Protein AF-A0A1F2SHW9-F1 (afdb_monomer_lite)

Secondary structure (DSSP, 8-state):
---PPP----------HHHHHHHTT--------GGGSHHHHHHHHHHHHHHHHHHHHHTT-EEEE-GGGTSSSSEEEE-TTT--B-

Foldseek 3Di:
DDDDDADDPDDDDDDDPLNVPVPVDDPPPNPCDLCNDPNSVVVVVVVVVVVVCVVLVVVVWDKDACCVVPPVDGIWIHHPPPRDTD

Radius of gyration: 16.61 Å; chains: 1; bounding box: 39×37×38 Å

Sequence (86 aa):
MSSQPPVVMGAALVIPQGFISARLSRPAVVASGLASTPEGRRRIEELALKAVMDAERALGFDPRDVSGDNLGYDIESRVPGTGRLG

Structure (mmCIF, N/CA/C/O backbone):
data_AF-A0A1F2SHW9-F1
#
_entry.id   AF-A0A1F2SHW9-F1
#
loop_
_atom_site.group_PDB
_atom_site.id
_atom_site.type_symbol
_atom_site.label_atom_id
_atom_site.label_alt_id
_atom_site.label_comp_id
_atom_site.label_asym_id
_atom_site.label_entity_id
_atom_site.label_seq_id
_atom_site.pdbx_PDB_ins_code
_atom_site.Cartn_x
_atom_site.Cartn_y
_atom_site.Cartn_z
_atom_site.occupancy
_atom_site.B_iso_or_equiv
_atom_site.auth_seq_id
_atom_site.auth_comp_id
_atom_site.auth_asym_id
_atom_site.auth_atom_id
_atom_site.pdbx_PDB_model_num
ATOM 1 N N . MET A 1 1 ? -6.323 22.662 17.751 1.00 38.66 1 MET A N 1
ATOM 2 C CA . MET A 1 1 ? -6.610 21.294 17.279 1.00 38.66 1 MET A CA 1
ATOM 3 C C . MET A 1 1 ? -5.350 20.476 17.490 1.00 38.66 1 MET A C 1
ATOM 5 O O . MET A 1 1 ? -4.364 20.743 16.821 1.00 38.66 1 MET A O 1
ATOM 9 N N . SER A 1 2 ? -5.333 19.612 18.506 1.00 43.41 2 SER A N 1
ATOM 10 C CA . SER A 1 2 ? -4.173 18.768 18.817 1.00 43.41 2 SER A CA 1
ATOM 11 C C . SER A 1 2 ? -4.227 17.532 17.921 1.00 43.41 2 SER A C 1
ATOM 13 O O . SER A 1 2 ? -5.193 16.776 17.996 1.00 43.41 2 SER A O 1
ATOM 15 N N . SER A 1 3 ? -3.245 17.371 17.037 1.00 49.91 3 SER A N 1
ATOM 16 C CA . SER A 1 3 ? -3.068 16.178 16.209 1.00 49.91 3 SER A CA 1
ATOM 17 C C . SER A 1 3 ? -2.639 15.024 17.111 1.00 49.91 3 SER A C 1
ATOM 19 O O . SER A 1 3 ? -1.502 14.993 17.586 1.00 49.91 3 SER A O 1
ATOM 21 N N . GLN A 1 4 ? -3.555 14.099 17.397 1.00 56.47 4 GLN A N 1
ATOM 22 C CA . GLN A 1 4 ? -3.177 12.839 18.029 1.00 56.47 4 GLN A CA 1
ATOM 23 C C . GLN A 1 4 ? -2.219 12.083 17.094 1.00 56.47 4 GLN A C 1
ATOM 25 O O . GLN A 1 4 ? -2.429 12.115 15.880 1.00 56.47 4 GLN A O 1
ATOM 30 N N . PRO A 1 5 ? -1.169 11.432 17.628 1.00 56.38 5 PRO A N 1
ATOM 31 C CA . PRO A 1 5 ? -0.300 10.593 16.815 1.00 56.38 5 PRO A CA 1
ATOM 32 C C . PRO A 1 5 ? -1.140 9.507 16.123 1.00 56.38 5 PRO A C 1
ATOM 34 O O . PRO A 1 5 ? -2.004 8.929 16.793 1.00 56.38 5 PRO A O 1
ATOM 37 N N . PRO A 1 6 ? -0.920 9.238 14.824 1.00 58.34 6 PRO A N 1
ATOM 38 C CA . PRO A 1 6 ? -1.672 8.220 14.094 1.00 58.34 6 PRO A CA 1
ATOM 39 C C . PRO A 1 6 ? -1.489 6.845 14.747 1.00 58.34 6 PRO A C 1
ATOM 41 O O . PRO A 1 6 ? -0.411 6.527 15.264 1.00 58.34 6 PRO A O 1
ATOM 44 N N . VAL A 1 7 ? -2.548 6.034 14.751 1.00 65.44 7 VAL A N 1
ATOM 45 C CA . VAL A 1 7 ? -2.540 4.697 15.352 1.00 65.44 7 VAL A CA 1
ATOM 46 C C . VAL A 1 7 ? -2.461 3.684 14.221 1.00 65.44 7 VAL A C 1
ATOM 48 O O . VAL A 1 7 ? -3.474 3.226 13.707 1.00 65.44 7 VAL A O 1
ATOM 51 N N . VAL A 1 8 ? -1.235 3.291 13.868 1.00 65.06 8 VAL A N 1
ATOM 52 C CA . VAL A 1 8 ? -0.988 2.320 12.793 1.00 65.06 8 VAL A CA 1
ATOM 53 C C . VAL A 1 8 ? -1.623 0.971 13.145 1.00 65.06 8 VAL A C 1
ATOM 55 O O . VAL A 1 8 ? -1.090 0.209 13.952 1.00 65.06 8 VAL A O 1
ATOM 58 N N . MET A 1 9 ? -2.769 0.675 12.532 1.00 69.50 9 MET A N 1
ATOM 59 C CA . MET A 1 9 ? -3.496 -0.590 12.709 1.00 69.50 9 MET A CA 1
ATOM 60 C C . MET A 1 9 ? -2.933 -1.715 11.823 1.00 69.50 9 MET A C 1
ATOM 62 O O . MET A 1 9 ? -3.109 -2.891 12.134 1.00 69.50 9 MET A O 1
ATOM 66 N N . GLY A 1 10 ? -2.208 -1.369 10.755 1.00 64.94 10 GLY A N 1
ATOM 67 C CA . GLY A 1 10 ? -1.563 -2.318 9.850 1.00 64.94 10 GLY A CA 1
ATOM 68 C C . GLY A 1 10 ? -0.603 -1.632 8.877 1.00 64.94 10 GLY A C 1
ATOM 69 O O . GLY A 1 10 ? -0.683 -0.427 8.659 1.00 64.94 10 GLY A O 1
ATOM 70 N N . ALA A 1 11 ? 0.324 -2.401 8.303 1.00 72.50 11 ALA A N 1
ATOM 71 C CA . ALA A 1 11 ? 1.251 -1.935 7.274 1.00 72.50 11 ALA A CA 1
ATOM 72 C C . ALA A 1 11 ? 1.437 -3.017 6.203 1.00 72.50 11 ALA A C 1
ATOM 74 O O . ALA A 1 11 ? 1.475 -4.208 6.518 1.00 72.50 11 ALA A O 1
ATOM 75 N N . ALA A 1 12 ? 1.589 -2.606 4.943 1.00 75.94 12 ALA A N 1
ATOM 76 C CA . ALA A 1 12 ? 1.870 -3.500 3.825 1.00 75.94 12 ALA A CA 1
ATOM 77 C C . ALA A 1 12 ? 3.058 -2.983 3.005 1.00 75.94 12 ALA A C 1
ATOM 79 O O . ALA A 1 12 ? 3.150 -1.795 2.708 1.00 75.94 12 ALA A O 1
ATOM 80 N N . LEU A 1 13 ? 3.957 -3.890 2.615 1.00 78.94 13 LEU A N 1
ATOM 81 C CA . LEU A 1 13 ? 5.057 -3.612 1.692 1.00 78.94 13 LEU A CA 1
ATOM 82 C C . LEU A 1 13 ? 4.782 -4.323 0.366 1.00 78.94 13 LEU A C 1
ATOM 84 O O . LEU A 1 13 ? 4.816 -5.551 0.296 1.00 78.94 13 LEU A O 1
ATOM 88 N N . VAL A 1 14 ? 4.531 -3.554 -0.693 1.00 78.81 14 VAL A N 1
ATOM 89 C CA . VAL A 1 14 ? 4.284 -4.091 -2.037 1.00 78.81 14 VAL A CA 1
ATOM 90 C C . VAL A 1 14 ? 5.574 -4.032 -2.850 1.00 78.81 14 VAL A C 1
ATOM 92 O O . VAL A 1 14 ? 6.104 -2.956 -3.114 1.00 78.81 14 VAL A O 1
ATOM 95 N N . ILE A 1 15 ? 6.081 -5.195 -3.270 1.00 79.19 15 ILE A N 1
ATOM 96 C CA . ILE A 1 15 ? 7.280 -5.301 -4.112 1.00 79.19 15 ILE A CA 1
ATOM 97 C C . ILE A 1 15 ? 6.885 -5.888 -5.473 1.00 79.19 15 ILE A C 1
ATOM 99 O O . ILE A 1 15 ? 6.409 -7.024 -5.525 1.00 79.19 15 ILE A O 1
ATOM 103 N N . PRO A 1 16 ? 7.108 -5.175 -6.594 1.00 79.06 16 PRO A N 1
ATOM 104 C CA . PRO A 1 16 ? 6.825 -5.711 -7.921 1.00 79.06 16 PRO A CA 1
ATOM 105 C C . PRO A 1 16 ? 7.621 -6.992 -8.208 1.00 79.06 16 PRO A C 1
ATOM 107 O O . PRO A 1 16 ? 8.833 -7.044 -7.998 1.00 79.06 16 PRO A O 1
ATOM 110 N N . G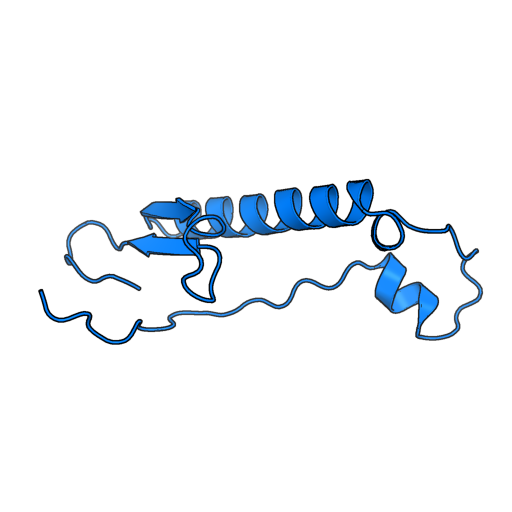LN A 1 17 ? 6.982 -8.010 -8.790 1.00 77.19 17 GLN A N 1
ATOM 111 C CA . GLN A 1 17 ? 7.657 -9.271 -9.133 1.00 77.19 17 GLN A CA 1
ATOM 112 C C . GLN A 1 17 ? 8.849 -9.063 -10.085 1.00 77.19 17 GLN A C 1
ATOM 114 O O . GLN A 1 17 ? 9.874 -9.736 -9.953 1.00 77.19 17 GLN A O 1
ATOM 119 N N . GLY A 1 18 ? 8.759 -8.100 -11.010 1.00 74.12 18 GLY A N 1
ATOM 120 C CA . GLY A 1 18 ? 9.868 -7.740 -11.901 1.00 74.12 18 GLY A CA 1
ATOM 121 C C . GLY A 1 18 ? 11.085 -7.180 -11.153 1.00 74.12 18 GLY A C 1
ATOM 122 O O . GLY A 1 18 ? 12.216 -7.438 -11.551 1.00 74.12 18 GLY A O 1
ATOM 123 N N . PHE A 1 19 ? 10.868 -6.497 -10.024 1.00 75.00 19 PHE A N 1
ATOM 124 C CA . PHE A 1 19 ? 11.940 -5.985 -9.168 1.00 75.00 19 PHE A CA 1
ATOM 125 C C . PHE A 1 19 ? 12.676 -7.120 -8.446 1.00 75.00 19 PHE A C 1
ATOM 127 O O . PHE A 1 19 ? 13.904 -7.146 -8.423 1.00 75.00 19 PHE A O 1
ATOM 134 N N . ILE A 1 20 ? 11.932 -8.096 -7.915 1.00 77.38 20 ILE A N 1
ATOM 135 C CA . ILE A 1 20 ? 12.506 -9.305 -7.301 1.00 77.38 20 ILE A CA 1
ATOM 136 C C . ILE A 1 20 ? 13.296 -10.102 -8.349 1.00 77.38 20 ILE A C 1
ATOM 138 O O . ILE A 1 20 ? 14.434 -10.504 -8.108 1.00 77.38 20 ILE A O 1
ATOM 142 N N . SER A 1 21 ? 12.709 -10.276 -9.535 1.00 71.62 21 SER A N 1
ATOM 143 C CA . SER A 1 21 ? 13.296 -11.050 -10.636 1.00 71.62 21 SER A CA 1
ATOM 144 C C . SER A 1 21 ? 14.609 -10.442 -11.144 1.00 71.62 21 SER A C 1
ATOM 146 O O . SER A 1 21 ? 15.553 -11.181 -11.408 1.00 71.62 21 SER A O 1
ATOM 148 N N . ALA A 1 22 ? 14.701 -9.110 -11.214 1.00 67.12 22 ALA A N 1
ATOM 149 C CA . ALA A 1 22 ? 15.913 -8.398 -11.621 1.00 67.12 22 ALA A CA 1
ATOM 150 C C . ALA A 1 22 ? 17.048 -8.457 -10.580 1.00 67.12 22 ALA A C 1
ATOM 152 O O . ALA A 1 22 ? 18.216 -8.350 -10.946 1.00 67.12 22 ALA A O 1
ATOM 153 N N . ARG A 1 23 ? 16.726 -8.610 -9.286 1.00 68.69 23 ARG A N 1
ATOM 154 C CA . ARG A 1 23 ? 17.699 -8.515 -8.179 1.00 68.69 23 ARG A CA 1
ATOM 155 C C . ARG A 1 23 ? 18.207 -9.870 -7.674 1.00 68.69 23 ARG A C 1
ATOM 157 O O . ARG A 1 23 ? 19.270 -9.916 -7.066 1.00 68.69 23 ARG A O 1
ATOM 164 N N . LEU A 1 24 ? 17.470 -10.957 -7.926 1.00 68.50 24 LEU A N 1
ATOM 165 C CA . LEU A 1 24 ? 17.802 -12.319 -7.474 1.00 68.50 24 LEU A CA 1
ATOM 166 C C . LEU A 1 24 ? 18.434 -13.220 -8.554 1.00 68.50 24 LEU A C 1
ATOM 168 O O . LEU A 1 24 ? 18.541 -14.425 -8.346 1.00 68.50 24 LEU A O 1
ATOM 172 N N . SER A 1 25 ? 18.872 -12.666 -9.689 1.00 52.97 25 SER A N 1
ATOM 173 C CA . SER A 1 25 ? 19.653 -13.381 -10.716 1.00 52.97 25 SER A CA 1
ATOM 174 C C . SER A 1 25 ? 19.072 -14.740 -11.130 1.00 52.97 25 SER A C 1
ATOM 176 O O . SER A 1 25 ? 19.780 -15.742 -11.212 1.00 52.97 25 SER A O 1
ATOM 178 N N . ARG A 1 26 ? 17.776 -14.785 -11.450 1.00 51.44 26 ARG A N 1
ATOM 179 C CA . ARG A 1 26 ? 17.283 -15.764 -12.426 1.00 51.44 26 ARG A CA 1
ATOM 180 C C . ARG A 1 26 ? 17.341 -15.054 -13.777 1.00 51.44 26 ARG A C 1
ATOM 182 O O . ARG A 1 26 ? 16.909 -13.905 -13.820 1.00 51.44 26 ARG A O 1
ATOM 189 N N . PRO A 1 27 ? 17.852 -15.660 -14.863 1.00 46.59 27 PRO A N 1
ATOM 190 C CA . PRO A 1 27 ? 17.868 -15.030 -16.179 1.00 46.59 27 PRO A CA 1
ATOM 191 C C . PRO A 1 27 ? 16.441 -15.002 -16.746 1.00 46.59 27 PRO A C 1
ATOM 193 O O . PRO A 1 27 ? 16.119 -15.654 -17.731 1.00 46.59 27 PRO A O 1
ATOM 196 N N . ALA A 1 28 ? 15.541 -14.286 -16.081 1.00 48.72 28 ALA A N 1
ATOM 197 C CA . ALA A 1 28 ? 14.377 -13.734 -16.721 1.00 48.72 28 ALA A CA 1
ATOM 198 C C . ALA A 1 28 ? 14.896 -12.489 -17.420 1.00 48.72 28 ALA A C 1
ATOM 200 O O . ALA A 1 28 ? 15.459 -11.608 -16.770 1.00 48.72 28 ALA A O 1
ATOM 201 N N . VAL A 1 29 ? 14.773 -12.491 -18.748 1.00 50.38 29 VAL A N 1
ATOM 202 C CA . VAL A 1 29 ? 14.906 -11.328 -19.624 1.00 50.38 29 VAL A CA 1
ATOM 203 C C . VAL A 1 29 ? 14.620 -10.078 -18.807 1.00 50.38 29 VAL A C 1
ATOM 205 O O . VAL A 1 29 ? 13.511 -9.926 -18.292 1.00 50.38 29 VAL A O 1
ATOM 208 N N . VAL A 1 30 ? 15.644 -9.242 -18.630 1.00 49.75 30 VAL A N 1
ATOM 209 C CA . VAL A 1 30 ? 15.506 -7.899 -18.075 1.00 49.75 30 VAL A CA 1
ATOM 210 C C . VAL A 1 30 ? 14.627 -7.113 -19.040 1.00 49.75 30 VAL A C 1
ATOM 212 O O . VAL A 1 30 ? 15.086 -6.306 -19.840 1.00 49.75 30 VAL A O 1
ATOM 215 N N . ALA A 1 31 ? 13.325 -7.389 -19.010 1.00 52.97 31 ALA A N 1
ATOM 216 C CA . ALA A 1 31 ? 12.347 -6.425 -19.425 1.00 52.97 31 ALA A CA 1
ATOM 217 C C . ALA A 1 31 ? 12.671 -5.227 -18.546 1.00 52.97 31 ALA A C 1
ATOM 219 O O . ALA A 1 31 ? 12.592 -5.327 -17.320 1.00 52.97 31 ALA A O 1
ATOM 220 N N . SER A 1 32 ? 13.143 -4.152 -19.169 1.00 55.53 32 SER A N 1
ATOM 221 C CA . SER A 1 32 ? 13.103 -2.814 -18.600 1.00 55.53 32 SER A CA 1
ATOM 222 C C . SER A 1 32 ? 11.656 -2.606 -18.146 1.00 55.53 32 SER A C 1
ATOM 224 O O . SER A 1 32 ? 10.768 -2.329 -18.950 1.00 55.53 32 SER A O 1
ATOM 226 N N . GLY A 1 33 ? 11.380 -3.017 -16.909 1.00 58.25 33 GLY A N 1
ATOM 227 C CA . GLY A 1 33 ? 10.038 -3.327 -16.440 1.00 58.25 33 GLY A CA 1
ATOM 228 C C . GLY A 1 33 ? 9.317 -2.031 -16.134 1.00 58.25 33 GLY A C 1
ATOM 229 O O . GLY A 1 33 ? 9.967 -1.008 -15.959 1.00 58.25 33 GLY A O 1
ATOM 230 N N . LEU A 1 34 ? 7.988 -2.053 -16.009 1.00 58.81 34 LEU A N 1
ATOM 231 C CA . LEU A 1 34 ? 7.206 -0.863 -15.637 1.00 58.81 34 LEU A CA 1
ATOM 232 C C . LEU A 1 34 ? 7.843 -0.059 -14.474 1.00 58.81 34 LEU A C 1
ATOM 234 O O . LEU A 1 34 ? 7.849 1.161 -14.499 1.00 58.81 34 LEU A O 1
ATOM 238 N N . ALA A 1 35 ? 8.484 -0.707 -13.501 1.00 63.03 35 ALA A N 1
ATOM 239 C CA . ALA A 1 35 ? 9.167 -0.021 -12.396 1.00 63.03 35 ALA A CA 1
ATOM 240 C C . ALA 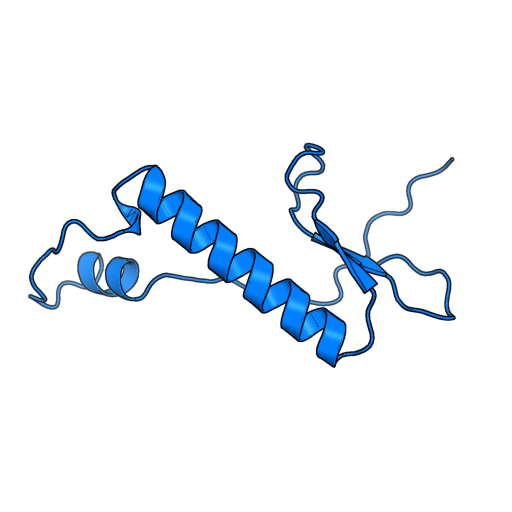A 1 35 ? 10.396 0.837 -12.793 1.00 63.03 35 ALA A C 1
ATOM 242 O O . ALA A 1 35 ? 10.872 1.633 -11.985 1.00 63.03 35 ALA A O 1
ATOM 243 N N . SER A 1 36 ? 10.940 0.673 -13.998 1.00 67.38 36 SER A N 1
ATOM 244 C CA . SER A 1 36 ? 12.135 1.368 -14.492 1.00 67.38 36 SER A CA 1
ATOM 245 C C . SER A 1 36 ? 11.820 2.709 -15.160 1.00 67.38 36 SER A C 1
ATOM 247 O O . SER A 1 36 ? 12.721 3.534 -15.302 1.00 67.38 36 SER A O 1
ATOM 249 N N . THR A 1 37 ? 10.560 2.968 -15.534 1.00 80.44 37 THR A N 1
ATOM 250 C CA . THR A 1 37 ? 10.130 4.257 -16.101 1.00 80.44 37 THR A CA 1
ATOM 251 C C . THR A 1 37 ? 9.327 5.068 -15.077 1.00 80.44 37 THR A C 1
ATOM 253 O O . THR A 1 37 ? 8.722 4.494 -14.169 1.00 80.44 37 THR A O 1
ATOM 256 N N . PRO A 1 38 ? 9.311 6.413 -15.165 1.00 79.62 38 PRO A N 1
ATOM 257 C CA . PRO A 1 38 ? 8.433 7.237 -14.330 1.00 79.62 38 PRO A CA 1
ATOM 258 C C . PRO A 1 38 ? 6.954 6.845 -14.457 1.00 79.62 38 PRO A C 1
ATOM 260 O O . PRO A 1 38 ? 6.251 6.756 -13.456 1.00 79.62 38 PRO A O 1
ATOM 263 N N . GLU A 1 39 ? 6.494 6.548 -15.674 1.00 83.56 39 GLU A N 1
ATOM 264 C CA . GLU A 1 39 ? 5.098 6.186 -15.943 1.00 83.56 39 GLU A CA 1
ATOM 265 C C . GLU A 1 39 ? 4.723 4.845 -15.318 1.00 83.56 39 GLU A C 1
ATOM 267 O O . GLU A 1 39 ? 3.634 4.699 -14.767 1.00 83.56 39 GLU A O 1
ATOM 272 N N . GLY A 1 40 ? 5.612 3.852 -15.379 1.00 82.06 40 GLY A N 1
ATOM 273 C CA . GLY A 1 40 ? 5.300 2.554 -14.807 1.00 82.06 40 GLY A CA 1
ATOM 274 C C . GLY A 1 40 ? 5.498 2.500 -13.289 1.00 82.06 40 GLY A C 1
ATOM 275 O O . GLY A 1 40 ? 4.779 1.746 -12.638 1.00 82.06 40 GLY A O 1
ATOM 276 N N . ARG A 1 41 ? 6.352 3.354 -12.700 1.00 81.06 41 ARG A N 1
ATOM 277 C CA . ARG A 1 41 ? 6.342 3.608 -11.246 1.00 81.06 41 ARG A CA 1
A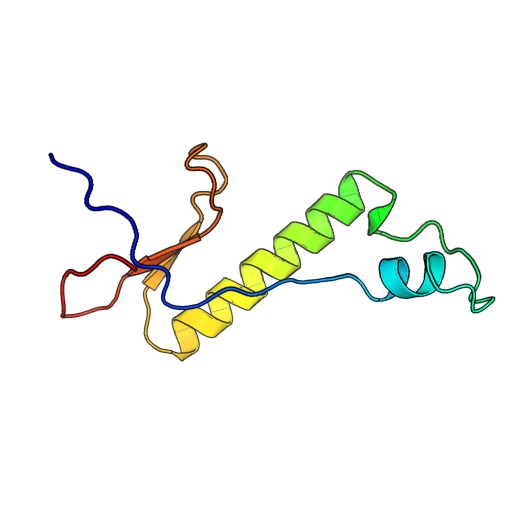TOM 278 C C . ARG A 1 41 ? 5.004 4.183 -10.799 1.00 81.06 41 ARG A C 1
ATOM 280 O O . ARG A 1 41 ? 4.370 3.594 -9.931 1.00 81.06 41 ARG A O 1
ATOM 287 N N . ARG A 1 42 ? 4.517 5.219 -11.486 1.00 84.31 42 ARG A N 1
ATOM 288 C CA . ARG A 1 42 ? 3.191 5.799 -11.232 1.00 84.31 42 ARG A CA 1
ATOM 289 C C . ARG A 1 42 ? 2.073 4.762 -11.363 1.00 84.31 42 ARG A C 1
ATOM 291 O O . ARG A 1 42 ? 1.201 4.682 -10.510 1.00 84.31 42 ARG A O 1
ATOM 298 N N . ARG A 1 43 ? 2.117 3.917 -12.398 1.00 84.81 43 ARG A N 1
ATOM 299 C CA . ARG A 1 43 ? 1.142 2.829 -12.588 1.00 84.81 43 ARG A CA 1
ATOM 300 C C . ARG A 1 43 ? 1.146 1.844 -11.414 1.00 84.81 43 ARG A C 1
ATOM 302 O O . ARG A 1 43 ? 0.091 1.363 -11.015 1.00 84.81 43 ARG A O 1
ATOM 309 N N . ILE A 1 44 ? 2.328 1.507 -10.896 1.00 84.50 44 ILE A N 1
ATOM 310 C CA . ILE A 1 44 ? 2.486 0.617 -9.740 1.00 84.50 44 ILE A CA 1
ATOM 311 C C . ILE A 1 44 ? 1.936 1.280 -8.474 1.00 84.50 44 ILE A C 1
ATOM 313 O O . ILE A 1 44 ? 1.201 0.626 -7.740 1.00 84.50 44 ILE A O 1
ATOM 317 N N . GLU A 1 45 ? 2.246 2.556 -8.247 1.00 85.75 45 GLU A N 1
ATOM 318 C CA . GLU A 1 45 ? 1.722 3.347 -7.126 1.00 85.75 45 GLU A CA 1
ATOM 319 C C . GLU A 1 45 ? 0.189 3.407 -7.166 1.00 85.75 45 GLU A C 1
ATOM 321 O O . GLU A 1 45 ? -0.461 3.018 -6.200 1.00 85.75 45 GLU A O 1
ATOM 326 N N . GLU A 1 46 ? -0.406 3.761 -8.310 1.00 88.62 46 GLU A N 1
ATOM 327 C CA . GLU A 1 46 ? -1.864 3.801 -8.501 1.00 88.62 46 GLU A CA 1
ATOM 328 C C . GLU A 1 46 ? -2.533 2.449 -8.185 1.00 88.62 46 GLU A C 1
ATOM 330 O O . GLU A 1 46 ? -3.572 2.396 -7.523 1.00 88.62 46 GLU A O 1
ATOM 335 N N . LEU A 1 47 ? -1.933 1.337 -8.630 1.00 88.25 47 LEU A N 1
ATOM 336 C CA . LEU A 1 47 ? -2.441 -0.007 -8.341 1.00 88.25 47 LEU A CA 1
ATOM 337 C C . LEU A 1 47 ? -2.312 -0.371 -6.858 1.00 88.25 47 LEU A C 1
ATOM 339 O O . LEU A 1 47 ? -3.220 -0.996 -6.309 1.00 88.25 47 LEU A O 1
ATOM 343 N N . ALA A 1 48 ? -1.211 0.014 -6.213 1.00 85.88 48 ALA A N 1
ATOM 344 C CA . ALA A 1 48 ? -0.989 -0.236 -4.796 1.00 85.88 48 ALA A CA 1
ATOM 345 C C . ALA A 1 48 ? -1.979 0.557 -3.929 1.00 85.88 48 ALA A C 1
ATOM 347 O O . ALA A 1 48 ? -2.658 -0.044 -3.096 1.00 85.88 48 ALA A O 1
ATOM 348 N N . LEU A 1 49 ? -2.133 1.864 -4.181 1.00 88.19 49 LEU A N 1
ATOM 349 C CA . LEU A 1 49 ? -3.124 2.704 -3.503 1.00 88.19 49 LEU A CA 1
ATOM 350 C C . LEU A 1 49 ? -4.527 2.119 -3.657 1.00 88.19 49 LEU A C 1
ATOM 352 O O . LEU A 1 49 ? -5.238 1.940 -2.669 1.00 88.19 49 LEU A O 1
ATOM 356 N N . LYS A 1 50 ? -4.913 1.746 -4.883 1.00 90.25 50 LYS A N 1
ATOM 357 C CA . LYS A 1 50 ? -6.220 1.135 -5.132 1.00 90.25 50 LYS A CA 1
ATOM 358 C C . LYS A 1 50 ? -6.423 -0.155 -4.332 1.00 90.25 50 LYS A C 1
ATOM 360 O O . LYS A 1 50 ? -7.483 -0.325 -3.737 1.00 90.25 50 LYS A O 1
ATOM 365 N N . ALA A 1 51 ? -5.433 -1.045 -4.312 1.00 88.44 51 ALA A N 1
ATOM 366 C CA . ALA A 1 51 ? -5.532 -2.312 -3.595 1.00 88.44 51 ALA A CA 1
ATOM 367 C C . ALA A 1 51 ? -5.724 -2.109 -2.084 1.00 88.44 51 ALA A C 1
ATOM 369 O O . ALA A 1 51 ? -6.564 -2.779 -1.484 1.00 88.44 51 ALA A O 1
ATOM 370 N N . VAL A 1 52 ? -4.994 -1.163 -1.481 1.00 86.62 52 VAL A N 1
ATOM 371 C CA . VAL A 1 52 ? -5.144 -0.832 -0.055 1.00 86.62 52 VAL A CA 1
ATOM 372 C C . VAL A 1 52 ? -6.519 -0.227 0.213 1.00 86.62 52 VAL A C 1
ATOM 374 O O . VAL A 1 52 ? -7.232 -0.706 1.086 1.00 86.62 52 VAL A O 1
ATOM 377 N N . MET A 1 53 ? -6.946 0.755 -0.584 1.00 88.50 53 MET A N 1
ATOM 378 C CA . MET A 1 53 ? -8.264 1.381 -0.439 1.00 88.50 53 MET A CA 1
ATOM 379 C C . MET A 1 53 ? -9.417 0.374 -0.523 1.00 88.50 53 MET A C 1
ATOM 381 O O . MET A 1 53 ? -10.396 0.478 0.214 1.00 88.50 53 MET A O 1
ATOM 385 N N . ASP A 1 54 ? -9.327 -0.588 -1.442 1.00 89.69 54 ASP A N 1
ATOM 386 C CA . ASP A 1 54 ? -10.343 -1.627 -1.600 1.00 89.69 54 ASP A CA 1
ATOM 387 C C . ASP A 1 54 ? -10.346 -2.594 -0.402 1.00 89.69 54 ASP A C 1
ATOM 389 O O . ASP A 1 54 ? -11.420 -2.972 0.069 1.00 89.69 54 ASP A O 1
ATOM 393 N N . ALA A 1 55 ? -9.171 -2.953 0.132 1.00 84.38 55 ALA A N 1
ATOM 394 C CA . ALA A 1 55 ? -9.049 -3.792 1.325 1.00 84.38 55 ALA A CA 1
ATOM 395 C C . ALA A 1 55 ? -9.606 -3.099 2.581 1.00 84.38 55 ALA A C 1
ATOM 397 O O . ALA A 1 55 ? -10.396 -3.693 3.311 1.00 84.38 55 ALA A O 1
ATOM 398 N N . GLU A 1 56 ? -9.259 -1.831 2.797 1.00 84.56 56 GLU A N 1
ATOM 399 C CA . GLU A 1 56 ? -9.752 -1.014 3.912 1.00 84.56 56 GLU A CA 1
ATOM 400 C C . GLU A 1 56 ? -11.282 -0.861 3.859 1.00 84.56 56 GLU A C 1
ATOM 402 O O . GLU A 1 56 ? -11.974 -1.081 4.855 1.00 84.56 56 GLU A O 1
ATOM 407 N N . ARG A 1 57 ? -11.842 -0.594 2.670 1.00 86.69 57 ARG A N 1
ATOM 408 C CA . ARG A 1 57 ? -13.301 -0.567 2.473 1.00 86.69 57 ARG A CA 1
ATOM 409 C C . ARG A 1 57 ? -13.958 -1.916 2.750 1.00 86.69 57 ARG A C 1
ATOM 411 O O . ARG A 1 57 ? -15.034 -1.952 3.342 1.00 86.69 57 ARG A O 1
ATOM 418 N N . ALA A 1 58 ? -13.330 -3.023 2.352 1.00 86.19 58 ALA A N 1
ATOM 419 C CA . ALA A 1 58 ? -13.840 -4.365 2.640 1.00 86.19 58 ALA A CA 1
ATOM 420 C C . ALA A 1 58 ? -13.855 -4.681 4.147 1.00 86.19 58 ALA A C 1
ATOM 422 O O . ALA A 1 58 ? -14.706 -5.443 4.604 1.00 86.19 58 ALA A O 1
ATOM 423 N N . LEU A 1 59 ? -12.957 -4.065 4.921 1.00 81.94 59 LEU A N 1
ATOM 424 C CA . LEU A 1 59 ? -12.926 -4.135 6.385 1.00 81.94 59 LEU A CA 1
ATOM 425 C C . LEU A 1 59 ? -13.919 -3.170 7.062 1.00 81.94 59 LEU A C 1
ATOM 427 O O . LEU A 1 59 ? -14.045 -3.185 8.286 1.00 81.94 59 LEU A O 1
ATOM 431 N N . GLY A 1 60 ? -14.657 -2.370 6.285 1.00 82.94 60 GLY A N 1
ATOM 432 C CA . GLY A 1 60 ? -15.652 -1.422 6.785 1.00 82.94 60 GLY A CA 1
ATOM 433 C C . GLY A 1 60 ? -15.080 -0.062 7.183 1.00 82.94 60 GLY A C 1
ATOM 434 O O . GLY A 1 60 ? -15.763 0.693 7.876 1.00 82.94 60 GLY A O 1
ATOM 435 N N . PHE A 1 61 ? -13.854 0.259 6.767 1.00 84.69 61 PHE A N 1
ATOM 436 C CA . PHE A 1 61 ? -13.251 1.573 6.974 1.00 84.69 61 PHE A CA 1
ATOM 437 C C . PHE A 1 61 ? -13.597 2.557 5.844 1.00 84.69 61 PHE A C 1
ATOM 439 O O . PHE A 1 61 ? -14.051 2.167 4.765 1.00 84.69 61 PHE A O 1
ATOM 446 N N . ASP A 1 62 ? -13.364 3.846 6.098 1.00 85.88 62 ASP A N 1
ATOM 447 C CA . ASP A 1 62 ? -13.492 4.943 5.131 1.00 85.88 62 ASP A CA 1
ATOM 448 C C . ASP A 1 62 ? -12.102 5.530 4.812 1.00 85.88 62 ASP A C 1
ATOM 450 O O . ASP A 1 62 ? -11.670 6.489 5.463 1.00 85.88 62 ASP A O 1
ATOM 454 N N . PRO A 1 63 ? -11.344 4.908 3.886 1.00 88.06 63 PRO A N 1
ATOM 455 C CA . PRO A 1 63 ? -9.989 5.322 3.555 1.00 88.06 63 PRO A CA 1
ATOM 456 C C . PRO A 1 63 ? -9.971 6.495 2.559 1.00 88.06 63 PRO A C 1
ATOM 458 O O . PRO A 1 63 ? -10.731 6.529 1.583 1.00 88.06 63 PRO A O 1
ATOM 461 N N . ARG A 1 64 ? -9.057 7.444 2.779 1.00 88.25 64 ARG A N 1
ATOM 462 C CA . ARG A 1 64 ? -8.853 8.666 1.994 1.00 88.25 64 ARG A CA 1
ATOM 463 C C . ARG A 1 64 ? -7.405 8.779 1.529 1.00 88.25 64 ARG A C 1
ATOM 465 O O . ARG A 1 64 ? -6.483 8.588 2.312 1.00 88.25 64 ARG A O 1
ATOM 472 N N . ASP A 1 65 ? -7.221 9.141 0.262 1.00 87.50 65 ASP A N 1
ATOM 473 C CA . ASP A 1 65 ? -5.905 9.452 -0.301 1.00 87.50 65 ASP A CA 1
ATOM 474 C C . ASP A 1 65 ? -5.428 10.818 0.215 1.00 87.50 65 ASP A C 1
ATOM 476 O O . ASP A 1 65 ? -6.133 11.822 0.065 1.00 87.50 65 ASP A O 1
ATOM 480 N N . VAL A 1 66 ? -4.255 10.831 0.844 1.00 88.81 66 VAL A N 1
ATOM 481 C CA . VAL A 1 66 ? -3.558 12.025 1.350 1.00 88.81 66 VAL A CA 1
ATOM 482 C C . VAL A 1 66 ? -2.115 12.097 0.835 1.00 88.81 66 VAL A C 1
ATOM 484 O O . VAL A 1 66 ? -1.315 12.889 1.331 1.00 88.81 66 VAL A O 1
ATOM 487 N N . SER A 1 67 ? -1.777 11.319 -0.200 1.00 82.25 67 SER A N 1
ATOM 488 C CA . SER A 1 67 ? -0.446 11.313 -0.831 1.00 82.25 67 SER A CA 1
ATOM 489 C C . SER A 1 67 ? -0.015 12.699 -1.338 1.00 82.25 67 SER A C 1
ATOM 491 O O . SER A 1 67 ? 1.170 13.030 -1.352 1.00 82.25 67 SER A O 1
ATOM 493 N N . GLY A 1 68 ? -0.978 13.557 -1.694 1.00 85.88 68 GLY A N 1
ATOM 494 C CA . GLY A 1 68 ? -0.741 14.949 -2.090 1.00 85.88 68 GLY A CA 1
ATOM 495 C C . GLY A 1 68 ? -0.522 15.934 -0.934 1.00 85.88 68 GLY A C 1
ATOM 496 O O . GLY A 1 68 ? -0.074 17.055 -1.175 1.00 85.88 68 GLY A O 1
ATOM 497 N N . ASP A 1 69 ? -0.806 15.536 0.309 1.00 85.56 69 ASP A N 1
ATOM 498 C CA . ASP A 1 69 ? -0.846 16.432 1.473 1.00 85.56 69 ASP A 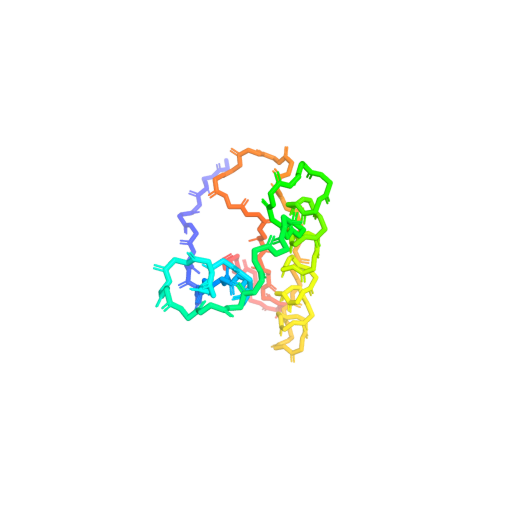CA 1
ATOM 499 C C . ASP A 1 69 ? 0.498 16.495 2.238 1.00 85.56 69 ASP A C 1
ATOM 501 O O . ASP A 1 69 ? 0.613 17.200 3.240 1.00 85.56 69 ASP A O 1
ATOM 505 N N . ASN A 1 70 ? 1.545 15.803 1.759 1.00 80.50 70 ASN A N 1
ATOM 506 C CA . ASN A 1 70 ? 2.900 15.766 2.347 1.00 80.50 70 ASN A CA 1
ATOM 507 C C . ASN A 1 70 ? 2.941 15.351 3.832 1.00 80.50 70 ASN A C 1
ATOM 509 O O . ASN A 1 70 ? 3.781 15.822 4.602 1.00 80.50 70 ASN A O 1
ATOM 513 N N . LEU A 1 71 ? 2.050 14.446 4.241 1.00 78.81 71 LEU A N 1
ATOM 514 C CA . LEU A 1 71 ? 1.920 14.006 5.636 1.00 78.81 71 LEU A CA 1
ATOM 515 C C . LEU A 1 71 ? 2.873 12.856 6.019 1.00 78.81 71 LEU A C 1
ATOM 517 O O . LEU A 1 71 ? 2.922 12.458 7.181 1.00 78.81 71 LEU A O 1
ATOM 521 N N . GLY A 1 72 ? 3.653 12.336 5.062 1.00 82.19 72 GLY A N 1
ATOM 522 C CA . GLY A 1 72 ? 4.581 11.213 5.263 1.00 82.19 72 GLY A CA 1
ATOM 523 C C . GLY A 1 72 ? 3.940 9.824 5.144 1.00 82.19 72 GLY A C 1
ATOM 524 O O . GLY A 1 72 ? 4.608 8.826 5.402 1.00 82.19 72 GLY A O 1
ATOM 525 N N . TYR A 1 73 ? 2.667 9.763 4.752 1.00 81.38 73 TYR A N 1
ATOM 526 C CA . TYR A 1 73 ? 1.903 8.560 4.428 1.00 81.38 73 TYR A CA 1
ATOM 527 C C . TYR A 1 73 ? 0.869 8.900 3.345 1.00 81.38 73 TYR A C 1
ATOM 529 O O . TYR A 1 73 ? 0.508 10.066 3.187 1.00 81.38 73 TYR A O 1
ATOM 537 N N . ASP A 1 74 ? 0.398 7.889 2.614 1.00 82.94 74 ASP A N 1
ATOM 538 C CA . ASP A 1 74 ? -0.428 8.098 1.416 1.00 82.94 74 ASP A CA 1
ATOM 539 C C . ASP A 1 74 ? -1.932 7.891 1.651 1.00 82.94 74 ASP A C 1
ATOM 541 O O . ASP A 1 74 ? -2.752 8.353 0.861 1.00 82.94 74 ASP A O 1
ATOM 545 N N . ILE A 1 75 ? -2.320 7.192 2.724 1.00 84.81 75 ILE A N 1
ATOM 546 C CA . ILE A 1 75 ? -3.714 6.813 2.995 1.00 84.81 75 ILE A CA 1
ATOM 547 C C . ILE A 1 75 ? -4.052 7.057 4.467 1.00 84.81 75 ILE A C 1
ATOM 549 O O . ILE A 1 75 ? -3.391 6.516 5.348 1.00 84.81 75 ILE A O 1
ATOM 553 N N . GLU A 1 76 ? -5.107 7.830 4.723 1.00 84.88 76 GLU A N 1
ATOM 554 C CA . GLU A 1 76 ? -5.730 7.993 6.043 1.00 84.88 76 GLU A CA 1
ATOM 555 C C . GLU A 1 76 ? -6.975 7.098 6.114 1.00 84.88 76 GLU A C 1
ATOM 557 O O . GLU A 1 76 ? -7.844 7.215 5.252 1.00 84.88 76 GLU A O 1
ATOM 562 N N . SER A 1 77 ? -7.096 6.218 7.114 1.00 79.88 77 SER A N 1
ATOM 563 C CA . SER A 1 77 ? -8.256 5.321 7.253 1.00 79.88 77 SER A CA 1
ATOM 564 C C . SER A 1 77 ? -9.096 5.696 8.473 1.00 79.88 77 SER A C 1
ATOM 566 O O . SER A 1 77 ? -8.593 5.837 9.589 1.00 79.88 77 SER A O 1
ATOM 568 N N . ARG A 1 78 ? -10.405 5.895 8.279 1.00 79.00 78 ARG A N 1
ATOM 569 C CA . ARG A 1 78 ? -11.335 6.259 9.361 1.00 79.00 78 ARG A CA 1
ATOM 570 C C . ARG A 1 78 ? -12.233 5.089 9.720 1.00 79.00 78 ARG A C 1
ATOM 572 O O . ARG A 1 78 ? -12.770 4.425 8.840 1.00 79.00 78 ARG A O 1
ATOM 579 N N . VAL A 1 79 ? -12.466 4.877 11.016 1.00 71.94 79 VAL A N 1
ATOM 580 C CA . VAL A 1 79 ? -13.411 3.862 11.503 1.00 71.94 79 VAL A CA 1
ATOM 581 C C . VAL A 1 79 ? -14.803 4.482 11.681 1.00 71.94 79 VAL A C 1
ATOM 583 O O . VAL A 1 79 ? -14.981 5.324 12.574 1.00 71.94 79 VAL A O 1
ATOM 586 N N . PRO A 1 80 ? -15.820 4.087 10.889 1.00 62.69 80 PRO A N 1
ATOM 587 C CA . PRO A 1 80 ? -17.173 4.605 11.052 1.00 62.69 80 PRO A CA 1
ATOM 588 C C . PRO A 1 80 ? -17.724 4.243 12.439 1.00 62.69 80 PRO A C 1
ATOM 590 O O . PRO A 1 80 ? -17.663 3.095 12.870 1.00 62.69 80 PRO A O 1
ATOM 593 N N . GLY A 1 81 ? -18.255 5.230 13.163 1.00 56.78 81 GLY A N 1
ATOM 594 C CA . GLY A 1 81 ? -18.944 5.025 14.445 1.00 56.78 81 GLY A CA 1
ATOM 595 C C . GLY A 1 81 ? -18.095 5.134 15.718 1.0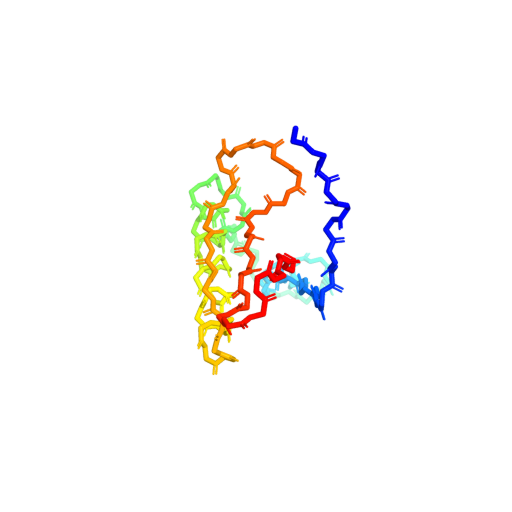0 56.78 81 GLY A C 1
ATOM 596 O O . GLY A 1 81 ? -18.672 5.229 16.796 1.00 56.78 81 GLY A O 1
ATOM 597 N N . THR A 1 82 ? -16.760 5.195 15.639 1.00 54.62 82 THR A N 1
ATOM 598 C CA . THR A 1 82 ? -15.905 5.399 16.836 1.00 54.62 82 THR A CA 1
ATOM 599 C C . THR A 1 82 ? -15.203 6.755 16.883 1.00 54.62 82 THR A C 1
ATOM 601 O O . THR A 1 82 ? -14.647 7.114 17.919 1.00 54.62 82 THR A O 1
ATOM 604 N N . GLY A 1 83 ? -15.218 7.526 15.789 1.00 50.31 83 GLY A N 1
ATOM 605 C CA . GLY A 1 83 ? -14.538 8.825 15.718 1.00 50.31 83 GLY A CA 1
ATOM 606 C C . GLY A 1 83 ? -13.014 8.741 15.874 1.00 50.31 83 GLY A C 1
ATOM 607 O O . GLY A 1 83 ? -12.369 9.775 16.034 1.00 50.31 83 GLY A O 1
ATOM 608 N N . ARG A 1 84 ? -12.428 7.534 15.838 1.00 50.66 84 ARG A N 1
ATOM 609 C CA . ARG A 1 84 ? -10.978 7.335 15.867 1.00 50.66 84 ARG A CA 1
ATOM 610 C C . ARG A 1 84 ? -10.444 7.297 14.441 1.00 50.66 84 ARG A C 1
ATOM 612 O O . ARG A 1 84 ? -10.928 6.545 13.596 1.00 50.66 84 ARG A O 1
ATOM 619 N N . LEU A 1 85 ? -9.457 8.151 14.217 1.00 49.75 85 LEU A N 1
ATOM 620 C CA . LEU A 1 85 ? -8.558 8.107 13.075 1.00 49.75 85 LEU A CA 1
ATOM 621 C C . LEU A 1 85 ? -7.577 6.952 13.320 1.00 49.75 85 LEU A C 1
ATOM 623 O O . LEU A 1 85 ? -7.009 6.880 14.415 1.00 49.75 85 LEU A O 1
ATOM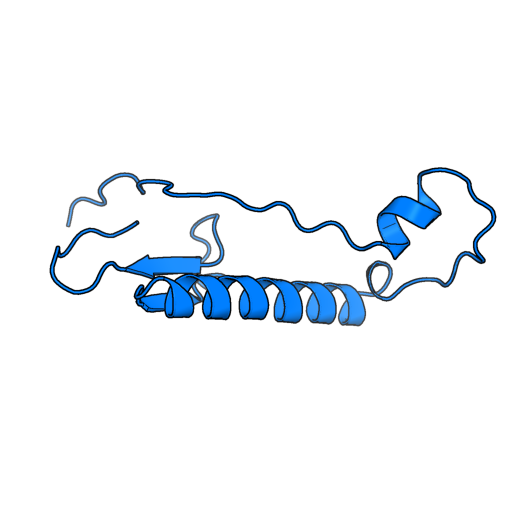 627 N N . GLY A 1 86 ? -7.464 6.032 12.362 1.00 50.44 86 GLY A N 1
ATOM 628 C CA . GLY A 1 86 ? -6.375 5.055 12.287 1.00 50.44 86 GLY A CA 1
ATOM 629 C C . GLY A 1 86 ? -5.187 5.689 11.588 1.00 50.44 86 GLY A C 1
ATOM 630 O O . GLY A 1 86 ? -5.418 6.305 10.526 1.00 50.44 86 GLY A O 1
#

pLDDT: mean 72.95, std 14.15, range [38.66, 90.25]